Protein AF-A0A565CJB8-F1 (afdb_monomer_lite)

Secondary structure (DSSP, 8-state):
-PPP--BPPHHHHHHHTSPP-------PPPPPP---S-TT--HHHHHHHHHHHHHHHHHHHHHHHSGGGGSEEEEEE-SSTT-EEEEEE-SSS-----------S--HHHHHSSSS--THHHHTSGGGG---------

Sequence (138 aa):
MERAIPFITNGDHVMFSMHYIQKGLLFLKPPSVSESDDPTFKPKDFFMETLLLKLKDSLATTLSHFYPLAGRLSTLKTDDSRSYSVFVDCNNSPAGAGFIHVKTDLSVSDIVDSKYVPLVVQSFFDHHKAEGITMVMP

Structure (mmCIF, N/CA/C/O backbone):
data_AF-A0A565CJB8-F1
#
_entry.id   AF-A0A565CJB8-F1
#
loop_
_atom_site.group_PDB
_atom_site.id
_atom_site.type_symbol
_atom_site.label_atom_id
_atom_site.label_alt_id
_atom_site.label_comp_id
_atom_site.label_asym_id
_atom_site.label_entity_id
_atom_site.label_seq_id
_atom_site.pdbx_PDB_ins_code
_atom_site.Cartn_x
_atom_site.Cartn_y
_atom_site.Cartn_z
_atom_site.occupancy
_atom_site.B_iso_or_equiv
_atom_site.auth_seq_id
_atom_site.auth_comp_id
_atom_site.auth_asym_id
_atom_site.auth_atom_id
_atom_site.pdbx_PDB_model_num
ATOM 1 N N . MET A 1 1 ? 21.366 -11.170 -5.621 1.00 50.00 1 MET A N 1
ATOM 2 C CA . MET A 1 1 ? 20.348 -11.702 -6.549 1.00 50.00 1 MET A CA 1
ATOM 3 C C . MET A 1 1 ? 19.928 -10.550 -7.438 1.00 50.00 1 MET A C 1
ATOM 5 O O . MET A 1 1 ? 19.499 -9.534 -6.908 1.00 50.00 1 MET A O 1
ATOM 9 N N . GLU A 1 2 ? 20.164 -10.656 -8.739 1.00 57.47 2 GLU A N 1
ATOM 10 C CA . GLU A 1 2 ? 19.823 -9.614 -9.710 1.00 57.47 2 GLU A CA 1
ATOM 11 C C . GLU A 1 2 ? 18.301 -9.603 -9.911 1.00 57.47 2 GLU A C 1
ATOM 13 O O . GLU A 1 2 ? 17.700 -10.650 -10.153 1.00 57.47 2 GLU A O 1
ATOM 18 N N . ARG A 1 3 ? 17.657 -8.450 -9.704 1.00 72.19 3 ARG A N 1
ATOM 19 C CA . ARG A 1 3 ? 16.208 -8.291 -9.888 1.00 72.19 3 ARG A CA 1
ATOM 20 C C . ARG A 1 3 ? 15.941 -7.840 -11.318 1.00 72.19 3 ARG A C 1
ATOM 22 O O . ARG A 1 3 ? 16.569 -6.895 -11.785 1.00 72.19 3 ARG A O 1
ATOM 29 N N . ALA A 1 4 ? 15.002 -8.497 -11.994 1.00 76.94 4 ALA A N 1
ATOM 30 C CA . ALA A 1 4 ? 14.622 -8.135 -13.354 1.00 76.94 4 ALA A CA 1
ATOM 31 C C . ALA A 1 4 ? 13.967 -6.745 -13.389 1.00 76.94 4 ALA A C 1
ATOM 33 O O . ALA A 1 4 ? 13.202 -6.398 -12.487 1.00 76.94 4 ALA A O 1
ATOM 34 N N . ILE A 1 5 ? 14.232 -5.972 -14.441 1.00 77.94 5 ILE A N 1
ATOM 35 C CA . ILE A 1 5 ? 13.577 -4.682 -14.679 1.00 77.94 5 ILE A CA 1
ATOM 36 C C . ILE A 1 5 ? 12.269 -4.946 -15.443 1.00 77.94 5 ILE A C 1
ATOM 38 O O . ILE A 1 5 ? 12.328 -5.425 -16.577 1.00 77.94 5 ILE A O 1
ATOM 42 N N . PRO A 1 6 ? 11.088 -4.675 -14.857 1.00 80.75 6 PRO A N 1
ATOM 43 C CA . PRO A 1 6 ? 9.813 -4.911 -15.522 1.00 80.75 6 PRO A CA 1
ATOM 44 C C . PRO A 1 6 ? 9.545 -3.817 -16.558 1.00 80.75 6 PRO A C 1
ATOM 46 O O . PRO A 1 6 ? 9.345 -2.652 -16.205 1.00 80.75 6 PRO A O 1
ATOM 49 N N . PHE A 1 7 ? 9.525 -4.195 -17.833 1.00 82.25 7 PHE A N 1
ATOM 50 C CA . PHE A 1 7 ? 9.061 -3.329 -18.913 1.00 82.25 7 PHE A CA 1
ATOM 51 C C . PHE A 1 7 ? 7.548 -3.416 -19.049 1.00 82.25 7 PHE A C 1
ATOM 53 O O . PHE A 1 7 ? 6.958 -4.486 -18.895 1.00 82.25 7 PHE A O 1
ATOM 60 N N . ILE A 1 8 ? 6.936 -2.280 -19.354 1.00 79.69 8 ILE A N 1
ATOM 61 C CA . ILE A 1 8 ? 5.499 -2.193 -19.556 1.00 79.69 8 ILE A CA 1
ATOM 62 C C . ILE A 1 8 ? 5.168 -2.662 -20.974 1.00 79.69 8 ILE A C 1
ATOM 64 O O . ILE A 1 8 ? 5.831 -2.269 -21.936 1.00 79.69 8 ILE A O 1
ATOM 68 N N . THR A 1 9 ? 4.158 -3.521 -21.111 1.00 80.69 9 THR A N 1
ATOM 69 C CA . THR A 1 9 ? 3.746 -4.065 -22.410 1.00 80.69 9 THR A CA 1
ATOM 70 C C . THR A 1 9 ? 2.637 -3.227 -23.038 1.00 80.69 9 THR A C 1
ATOM 72 O O . THR A 1 9 ? 1.891 -2.548 -22.340 1.00 80.69 9 THR A O 1
ATOM 75 N N . ASN A 1 10 ? 2.449 -3.315 -24.359 1.00 72.25 10 ASN A N 1
ATOM 76 C CA . ASN A 1 10 ? 1.404 -2.552 -25.062 1.00 72.25 10 ASN A CA 1
ATOM 77 C C . ASN A 1 10 ? -0.012 -2.727 -24.468 1.00 72.25 10 ASN A C 1
ATOM 79 O O . ASN A 1 10 ? -0.814 -1.800 -24.542 1.00 72.25 10 ASN A O 1
ATOM 83 N N . GLY A 1 11 ? -0.325 -3.881 -23.863 1.00 70.12 11 GLY A N 1
ATOM 84 C CA . GLY A 1 11 ? -1.613 -4.106 -23.191 1.00 70.12 11 GLY A CA 1
ATOM 85 C C . GLY A 1 11 ? -1.795 -3.263 -21.922 1.00 70.12 11 GLY A C 1
ATOM 86 O O . GLY A 1 11 ? -2.900 -2.808 -21.635 1.00 70.12 11 GLY A O 1
ATOM 87 N N . ASP A 1 12 ? -0.707 -2.979 -21.210 1.00 68.69 12 ASP A N 1
ATOM 88 C CA . ASP A 1 12 ? -0.705 -2.186 -19.979 1.00 68.69 12 ASP A CA 1
ATOM 89 C C . ASP A 1 12 ? -0.804 -0.674 -20.260 1.00 68.69 12 ASP A C 1
ATOM 91 O O . ASP A 1 12 ? -1.248 0.092 -19.406 1.00 68.69 12 ASP A O 1
ATOM 95 N N . HIS A 1 13 ? -0.440 -0.221 -21.468 1.00 66.88 13 HIS A N 1
ATOM 96 C CA . HIS A 1 13 ? -0.481 1.203 -21.840 1.00 66.88 13 HIS A CA 1
ATOM 97 C C . HIS A 1 13 ? -1.903 1.771 -21.811 1.00 66.88 13 HIS A C 1
ATOM 99 O O . HIS A 1 13 ? -2.102 2.934 -21.459 1.00 66.88 13 HIS A O 1
ATOM 105 N N . VAL A 1 14 ? -2.904 0.941 -22.123 1.00 66.19 14 VAL A N 1
ATOM 106 C CA . VAL A 1 14 ? -4.321 1.315 -21.999 1.00 66.19 14 VAL A CA 1
ATOM 107 C C . VAL A 1 14 ? -4.672 1.608 -20.536 1.00 66.19 14 VAL A C 1
ATOM 109 O O . VAL A 1 14 ? -5.495 2.476 -20.249 1.00 66.19 14 VAL A O 1
ATOM 112 N N . MET A 1 15 ? -4.003 0.933 -19.599 1.00 66.25 15 MET A N 1
ATOM 113 C CA . MET A 1 15 ? -4.242 1.075 -18.169 1.00 66.25 15 MET A CA 1
ATOM 114 C C . MET A 1 15 ? -3.572 2.319 -17.572 1.00 66.25 15 MET A C 1
ATOM 116 O O . MET A 1 15 ? -4.052 2.819 -16.562 1.00 66.25 15 MET A O 1
ATOM 120 N N . PHE A 1 16 ? -2.547 2.893 -18.214 1.00 64.88 16 PHE A N 1
ATOM 121 C CA . PHE A 1 16 ? -1.959 4.168 -17.768 1.00 64.88 16 PHE A CA 1
ATOM 122 C C . PHE A 1 16 ? -2.879 5.374 -17.927 1.00 64.88 16 PHE A C 1
ATOM 124 O O . PHE A 1 16 ? -2.703 6.369 -17.230 1.00 64.88 16 PHE A O 1
ATOM 131 N N . SER A 1 17 ? -3.863 5.292 -18.822 1.00 61.59 17 SER A N 1
ATOM 132 C CA . SER A 1 17 ? -4.882 6.339 -18.956 1.00 61.59 17 SER A CA 1
ATOM 133 C C . SER A 1 17 ? -5.990 6.217 -17.900 1.00 61.59 17 SER A C 1
ATOM 135 O O . SER A 1 17 ? -6.853 7.088 -17.814 1.00 61.59 17 SER A O 1
ATOM 137 N N . MET A 1 18 ? -5.988 5.145 -17.099 1.00 61.56 18 MET A N 1
ATOM 138 C CA . MET A 1 18 ? -6.909 4.974 -15.979 1.00 61.56 18 MET A CA 1
ATOM 139 C C . MET A 1 18 ? -6.327 5.688 -14.755 1.00 61.56 18 MET A C 1
ATOM 141 O O . MET A 1 18 ? -5.159 5.509 -14.413 1.00 61.56 18 MET A O 1
ATOM 145 N N . HIS A 1 19 ? -7.146 6.492 -14.078 1.00 68.56 19 HIS A N 1
ATOM 146 C CA . HIS A 1 19 ? -6.788 7.101 -12.796 1.00 68.56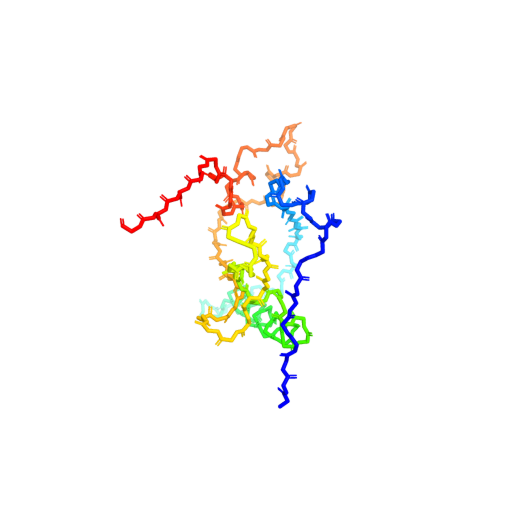 19 HIS A CA 1
ATOM 147 C C . HIS A 1 19 ? -6.317 6.037 -11.789 1.00 68.56 19 HIS A C 1
ATOM 149 O O . HIS A 1 19 ? -6.706 4.868 -11.870 1.00 68.56 19 HIS A O 1
ATOM 155 N N . TYR A 1 20 ? -5.505 6.450 -10.811 1.00 76.31 20 TYR A N 1
ATOM 156 C CA . TYR A 1 20 ? -5.023 5.566 -9.749 1.00 76.31 20 TYR A CA 1
ATOM 157 C C . TYR A 1 20 ? -6.188 4.804 -9.097 1.00 76.31 20 TYR A C 1
ATOM 159 O O . TYR A 1 20 ? -7.146 5.417 -8.622 1.00 76.31 20 TYR A O 1
ATOM 167 N N . ILE A 1 21 ? -6.115 3.468 -9.062 1.00 82.25 21 ILE A N 1
ATOM 168 C CA . ILE A 1 21 ? -7.166 2.643 -8.457 1.00 82.25 21 ILE A CA 1
ATOM 169 C C . ILE A 1 21 ? -7.162 2.874 -6.943 1.00 82.25 21 ILE A C 1
ATOM 171 O O . ILE A 1 21 ? -6.251 2.450 -6.236 1.00 82.25 21 ILE A O 1
ATOM 175 N N . GLN A 1 22 ? -8.214 3.514 -6.437 1.00 84.00 22 GLN A N 1
ATOM 176 C CA . GLN A 1 22 ? -8.415 3.776 -5.014 1.00 84.00 22 GLN A CA 1
ATOM 177 C C . GLN A 1 22 ? -9.424 2.777 -4.442 1.00 84.00 22 GLN A C 1
ATOM 179 O O . GLN A 1 22 ? -10.587 2.748 -4.844 1.00 84.00 22 GLN A O 1
ATOM 184 N N . LYS A 1 23 ? -8.976 1.922 -3.517 1.00 87.12 23 LYS A N 1
ATOM 185 C CA . LYS A 1 23 ? -9.819 0.943 -2.815 1.00 87.12 23 LYS A CA 1
ATOM 186 C C . LYS A 1 23 ? -9.489 0.952 -1.329 1.00 87.12 23 LYS A C 1
ATOM 188 O O . LYS A 1 23 ? -8.323 1.054 -0.959 1.00 87.12 23 LYS A O 1
ATOM 193 N N . GLY A 1 24 ? -10.514 0.831 -0.492 1.00 88.44 24 GLY A N 1
ATOM 194 C CA . GLY A 1 24 ? -10.385 0.800 0.963 1.00 88.44 24 GLY A CA 1
ATOM 195 C C . GLY A 1 24 ? -11.150 -0.370 1.573 1.00 88.44 24 GLY A C 1
ATOM 196 O O . GLY A 1 24 ? -12.090 -0.888 0.971 1.00 88.44 24 GLY A O 1
ATOM 197 N N . LEU A 1 25 ? -10.736 -0.776 2.772 1.00 91.25 25 LEU A N 1
ATOM 198 C CA . LEU A 1 25 ? -11.424 -1.761 3.605 1.00 91.25 25 LEU A CA 1
ATOM 199 C C . LEU A 1 25 ? -11.760 -1.115 4.947 1.00 91.25 25 LEU A C 1
ATOM 201 O O . LEU A 1 25 ? -10.929 -0.409 5.520 1.00 91.25 25 LEU A O 1
ATOM 205 N N . LEU A 1 26 ? -12.967 -1.374 5.444 1.00 90.50 26 LEU A N 1
ATOM 206 C CA . LEU A 1 26 ? -13.442 -0.868 6.726 1.00 90.50 26 LEU A CA 1
ATOM 207 C C . LEU A 1 26 ? -13.595 -2.038 7.696 1.00 90.50 26 LEU A C 1
ATOM 209 O O . LEU A 1 26 ? -14.271 -3.018 7.389 1.00 90.50 26 LEU A O 1
ATOM 213 N N . PHE A 1 27 ? -12.954 -1.937 8.859 1.00 88.75 27 PHE A N 1
ATOM 214 C CA . PHE A 1 27 ? -12.970 -2.979 9.881 1.00 88.75 27 PHE A CA 1
ATOM 215 C C . PHE A 1 27 ? -13.584 -2.440 11.165 1.00 88.75 27 PHE A C 1
ATOM 217 O O . PHE A 1 27 ? -13.241 -1.345 11.616 1.00 88.75 27 PHE A O 1
ATOM 224 N N . LEU A 1 28 ? -14.458 -3.234 11.781 1.00 87.19 28 LEU A N 1
ATOM 225 C CA . LEU A 1 28 ? -14.903 -2.957 13.138 1.00 87.19 28 LEU A CA 1
ATOM 226 C C . LEU A 1 28 ? -13.717 -3.083 14.087 1.00 87.19 28 LEU A C 1
ATOM 228 O O . LEU A 1 28 ? -12.880 -3.982 13.964 1.00 87.19 28 LEU A O 1
ATOM 232 N N . LYS A 1 29 ? -13.657 -2.175 15.056 1.00 76.94 29 LYS A N 1
ATOM 233 C CA . LYS A 1 29 ? -12.665 -2.272 16.115 1.00 76.94 29 LYS A CA 1
ATOM 234 C C . LYS A 1 29 ? -12.940 -3.556 16.914 1.00 76.94 29 LYS A C 1
ATOM 236 O O . LYS A 1 29 ? -14.091 -3.769 17.297 1.00 76.94 29 LYS A O 1
ATOM 241 N N . PRO A 1 30 ? -11.925 -4.392 17.192 1.00 76.25 30 PRO A N 1
ATOM 242 C CA . PRO A 1 30 ? -12.130 -5.546 18.054 1.00 76.25 30 PRO A CA 1
ATOM 243 C C . PRO A 1 30 ? -12.603 -5.085 19.443 1.00 76.25 30 PRO A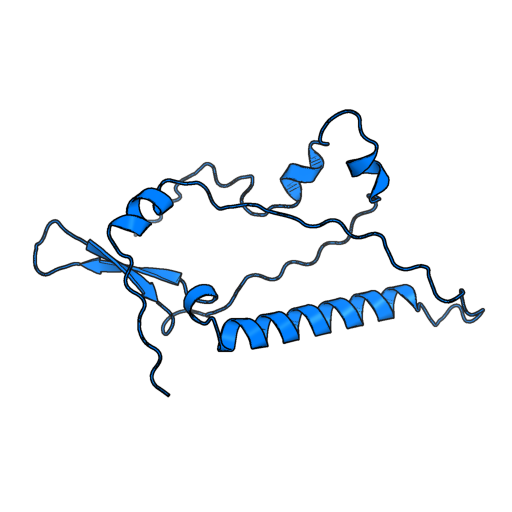 C 1
ATOM 245 O O . PRO A 1 30 ? -12.169 -4.020 19.904 1.00 76.25 30 PRO A O 1
ATOM 248 N N . PRO A 1 31 ? -13.488 -5.856 20.103 1.00 68.50 31 PRO A N 1
ATOM 249 C CA . PRO A 1 31 ? -13.949 -5.541 21.448 1.00 68.50 31 PRO A CA 1
ATOM 250 C C . PRO A 1 31 ? -12.737 -5.414 22.374 1.00 68.50 31 PRO A C 1
ATOM 252 O O . PRO A 1 31 ? -11.830 -6.248 22.353 1.00 68.50 31 PRO A O 1
ATOM 255 N N . SER A 1 32 ? -12.681 -4.324 23.134 1.00 62.16 32 SER A N 1
ATOM 256 C CA . SER A 1 32 ? -11.599 -4.074 24.081 1.00 62.16 32 SER A CA 1
ATOM 257 C C . SER A 1 32 ? -11.578 -5.168 25.144 1.00 62.16 32 SER A C 1
ATOM 259 O O . SER A 1 32 ? -12.596 -5.418 25.787 1.00 62.16 32 SER A O 1
ATOM 261 N N . VAL A 1 33 ? -10.410 -5.780 25.362 1.00 54.75 33 VAL A N 1
ATOM 262 C CA . VAL A 1 33 ? -10.131 -6.453 26.634 1.00 54.75 33 VAL A CA 1
ATOM 263 C C . VAL A 1 33 ? -10.220 -5.373 27.708 1.00 54.75 33 VAL A C 1
ATOM 265 O O . VAL A 1 33 ? -9.647 -4.297 27.531 1.00 54.75 33 VAL A O 1
ATOM 268 N N . SER A 1 34 ? -11.036 -5.653 28.719 1.00 51.59 34 SER A N 1
ATOM 269 C 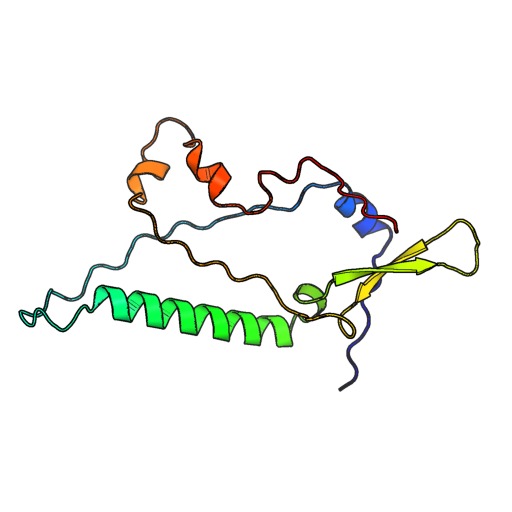CA . SER A 1 34 ? -11.505 -4.778 29.789 1.00 51.59 34 SER A CA 1
ATOM 270 C C . SER A 1 34 ? -10.487 -3.724 30.213 1.00 51.59 34 SER A C 1
ATOM 272 O O . SER A 1 34 ? -9.307 -4.033 30.380 1.00 51.59 34 SER A O 1
ATOM 274 N N . GLU A 1 35 ? -10.971 -2.498 30.408 1.00 53.72 35 GLU A N 1
ATOM 275 C CA . GLU A 1 35 ? -10.258 -1.435 31.112 1.00 53.72 35 GLU A CA 1
ATOM 276 C C . GLU A 1 35 ? -9.681 -2.023 32.405 1.00 53.72 35 GLU A C 1
ATOM 278 O O . GLU A 1 35 ? -10.414 -2.408 33.311 1.00 53.72 35 GLU A O 1
ATOM 283 N N . SER A 1 36 ? -8.364 -2.205 32.450 1.00 52.62 36 SER A N 1
ATOM 284 C CA . SER A 1 36 ? -7.676 -2.440 33.708 1.00 52.62 36 SER A CA 1
ATOM 285 C C . SER A 1 36 ? -7.794 -1.162 34.531 1.00 52.62 36 SER A C 1
ATOM 287 O O . SER A 1 36 ? -7.541 -0.087 33.991 1.00 52.62 36 SER A O 1
ATOM 289 N N . ASP A 1 37 ? -8.082 -1.276 35.827 1.00 55.38 37 ASP A N 1
ATOM 290 C CA . ASP A 1 37 ? -8.150 -0.159 36.787 1.00 55.38 37 ASP A CA 1
ATOM 291 C C . ASP A 1 37 ? -6.812 0.599 36.977 1.00 55.38 37 ASP A C 1
ATOM 293 O O . ASP A 1 37 ? -6.691 1.451 37.856 1.00 55.38 37 ASP A O 1
ATOM 297 N N . ASP A 1 38 ? -5.789 0.294 36.171 1.00 60.34 38 ASP A N 1
ATOM 298 C CA . ASP A 1 38 ? -4.542 1.044 36.104 1.00 60.34 38 ASP A CA 1
ATOM 299 C C . ASP A 1 38 ? -4.663 2.186 35.072 1.00 60.34 38 ASP A C 1
ATOM 301 O O . ASP A 1 38 ? -4.608 1.929 33.865 1.00 60.34 38 ASP A O 1
ATOM 305 N N . PRO A 1 39 ? -4.771 3.459 35.505 1.00 58.25 39 PRO A N 1
ATOM 306 C CA . PRO A 1 39 ? -4.858 4.620 34.613 1.00 58.25 39 PRO A CA 1
ATOM 307 C C . PRO A 1 39 ? -3.602 4.827 33.746 1.00 58.25 39 PRO A C 1
ATOM 309 O O . PRO A 1 39 ? -3.606 5.667 32.840 1.00 58.25 39 PRO A O 1
ATOM 312 N N . THR A 1 40 ? -2.530 4.075 34.008 1.00 64.38 40 THR A N 1
ATOM 313 C CA . THR A 1 40 ? -1.260 4.124 33.275 1.00 64.38 40 THR A CA 1
ATOM 314 C C . THR A 1 40 ? -1.227 3.161 32.085 1.00 64.38 40 THR A C 1
ATOM 316 O O . THR A 1 40 ? -0.516 3.415 31.109 1.00 64.38 40 THR A O 1
ATOM 319 N N . PHE A 1 41 ? -2.008 2.077 32.118 1.00 62.28 41 PHE A N 1
ATOM 320 C CA . PHE A 1 41 ? -2.053 1.087 31.047 1.00 62.28 41 PHE A CA 1
ATOM 321 C C . PHE A 1 41 ? -3.220 1.386 30.103 1.00 62.28 41 PHE A C 1
ATOM 323 O O . PHE A 1 41 ? -4.388 1.230 30.450 1.00 62.28 41 PHE A O 1
ATOM 330 N N . LYS A 1 42 ? -2.908 1.813 28.873 1.00 64.62 42 LYS A N 1
ATOM 331 C CA . LYS A 1 42 ? -3.893 2.024 27.799 1.00 64.62 42 LYS A CA 1
ATOM 332 C C . LYS A 1 42 ? -3.831 0.869 26.794 1.00 64.62 42 LYS A C 1
ATOM 334 O O . LYS A 1 42 ? -3.204 1.012 25.740 1.00 64.62 42 LYS A O 1
ATOM 339 N N . PRO A 1 43 ? -4.501 -0.273 27.051 1.00 66.50 43 PRO A N 1
ATOM 340 C CA . PRO A 1 43 ? -4.435 -1.455 26.183 1.00 66.50 43 PRO A CA 1
ATOM 341 C C . PRO A 1 43 ? -4.843 -1.165 24.729 1.00 66.50 43 PRO A C 1
ATOM 343 O O . PRO A 1 43 ? -4.367 -1.805 23.791 1.00 66.50 43 PRO A O 1
ATOM 346 N N . LYS A 1 44 ? -5.697 -0.155 24.525 1.00 67.88 44 LYS A N 1
ATOM 347 C CA . LYS A 1 44 ? -6.151 0.307 23.207 1.00 67.88 44 LYS A CA 1
ATOM 348 C C . LYS A 1 44 ? -5.034 0.932 22.364 1.00 67.88 44 LYS A C 1
ATOM 350 O O . LYS A 1 44 ? -5.022 0.711 21.151 1.00 67.88 44 LYS A O 1
ATOM 355 N N . ASP A 1 45 ? -4.135 1.695 22.984 1.00 74.00 45 ASP A N 1
ATOM 356 C CA . ASP A 1 45 ? -3.011 2.330 22.288 1.00 74.00 45 ASP A CA 1
ATOM 357 C C . ASP A 1 45 ? -1.968 1.271 21.918 1.00 74.00 45 ASP A C 1
ATOM 359 O O . ASP A 1 45 ? -1.556 1.190 20.761 1.00 74.00 45 ASP A O 1
ATOM 363 N N . PHE A 1 46 ? -1.687 0.347 22.842 1.00 81.62 46 PHE A N 1
ATOM 364 C CA . PHE A 1 46 ? -0.789 -0.782 22.602 1.00 81.62 46 PHE A CA 1
ATOM 365 C C . PHE A 1 46 ? -1.255 -1.693 21.452 1.00 81.62 46 PHE A C 1
ATOM 367 O O . PHE A 1 46 ? -0.451 -2.107 20.611 1.00 81.62 46 PHE A O 1
ATOM 374 N N . PHE A 1 47 ? -2.560 -1.989 21.370 1.00 85.38 47 PHE A N 1
ATOM 375 C CA . PHE A 1 47 ? -3.112 -2.779 20.266 1.00 85.38 47 PHE A CA 1
ATOM 376 C C . PHE A 1 47 ? -2.877 -2.106 18.908 1.00 85.38 47 PHE A C 1
ATOM 378 O O . PHE A 1 47 ? -2.431 -2.762 17.965 1.00 85.38 47 PHE A O 1
ATOM 385 N N . MET A 1 48 ? -3.165 -0.804 18.802 1.00 87.44 48 MET A N 1
ATOM 386 C CA . MET A 1 48 ? -2.999 -0.071 17.544 1.00 87.44 48 MET A CA 1
ATOM 387 C C . MET A 1 48 ? -1.528 0.046 17.148 1.00 87.44 48 MET A C 1
ATOM 389 O O . MET A 1 48 ? -1.208 -0.161 15.981 1.00 87.44 48 MET A O 1
ATOM 393 N N . GLU A 1 49 ? -0.628 0.316 18.093 1.00 89.69 49 GLU A N 1
ATOM 394 C CA . GLU A 1 49 ? 0.816 0.348 17.832 1.00 89.69 49 GLU A CA 1
ATOM 395 C C . GLU A 1 49 ? 1.330 -1.004 17.330 1.00 89.69 49 GLU A C 1
ATOM 397 O O . GLU A 1 49 ? 2.000 -1.074 16.297 1.00 89.69 49 GLU A O 1
ATOM 402 N N . TH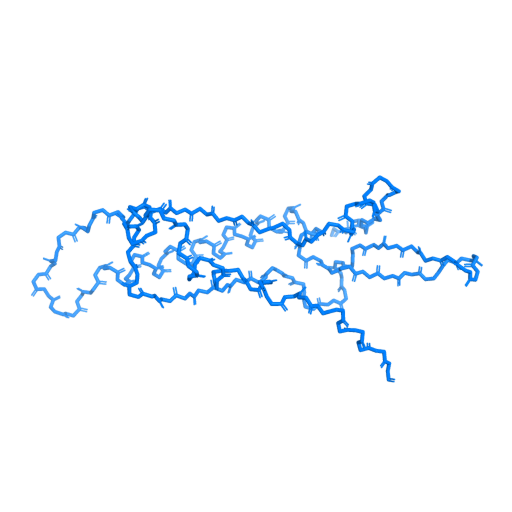R A 1 50 ? 0.933 -2.091 17.996 1.00 91.31 50 THR A N 1
ATOM 403 C CA . THR A 1 50 ? 1.289 -3.457 17.589 1.00 91.31 50 THR A CA 1
ATOM 404 C C . THR A 1 50 ? 0.760 -3.781 16.193 1.00 91.31 50 THR A C 1
ATOM 406 O O . THR A 1 50 ? 1.475 -4.363 15.375 1.00 91.31 50 THR A O 1
ATOM 409 N N . LEU A 1 51 ? -0.486 -3.403 15.895 1.00 91.06 51 LEU A N 1
ATOM 410 C CA . LEU A 1 51 ? -1.087 -3.605 14.578 1.00 91.06 51 LEU A CA 1
ATOM 411 C C . LEU A 1 51 ? -0.325 -2.833 13.495 1.00 91.06 51 LEU A C 1
ATOM 413 O O . LEU A 1 51 ? -0.017 -3.402 12.450 1.00 91.06 51 LEU A O 1
ATOM 417 N N . LEU A 1 52 ? 0.009 -1.564 13.741 1.00 93.69 52 LEU A N 1
ATOM 418 C CA . LEU A 1 52 ? 0.748 -0.731 12.790 1.00 93.69 52 LEU A CA 1
ATOM 419 C C . LEU A 1 52 ? 2.141 -1.292 12.502 1.00 93.69 52 LEU A C 1
ATOM 421 O O . LEU A 1 52 ? 2.544 -1.319 11.340 1.00 93.69 52 LEU A O 1
ATOM 425 N N . LEU A 1 53 ? 2.853 -1.763 13.528 1.00 95.69 53 LEU A N 1
ATOM 426 C CA . LEU A 1 53 ? 4.151 -2.421 13.362 1.00 95.69 53 LEU A CA 1
ATOM 427 C C . LEU A 1 53 ? 4.023 -3.682 12.502 1.00 95.69 53 LEU A C 1
ATOM 429 O O . LEU A 1 53 ? 4.697 -3.799 11.481 1.00 95.69 53 LEU A O 1
ATOM 433 N N . LYS A 1 54 ? 3.078 -4.571 12.831 1.00 96.25 54 LYS A N 1
ATOM 434 C CA . LYS A 1 54 ? 2.841 -5.800 12.056 1.00 96.25 54 LYS A CA 1
ATOM 435 C C . LYS A 1 54 ? 2.450 -5.519 10.606 1.00 96.25 54 LYS A C 1
ATOM 437 O O . LYS A 1 54 ? 2.915 -6.213 9.704 1.00 96.25 54 LYS A O 1
ATOM 442 N N . LEU A 1 55 ? 1.615 -4.509 10.363 1.00 96.12 55 LEU A N 1
ATOM 443 C CA . LEU A 1 55 ? 1.235 -4.108 9.009 1.00 96.12 55 LEU A CA 1
ATOM 444 C C . LEU A 1 55 ? 2.447 -3.602 8.222 1.00 96.12 55 LEU A C 1
ATOM 446 O O . LEU A 1 55 ? 2.646 -4.051 7.095 1.00 96.12 55 LEU A O 1
ATOM 450 N N . LYS A 1 56 ? 3.286 -2.745 8.815 1.00 95.50 56 LYS A N 1
ATOM 451 C CA . LYS A 1 56 ? 4.527 -2.269 8.182 1.00 95.50 56 LYS A CA 1
ATOM 452 C C . LYS A 1 56 ? 5.473 -3.420 7.841 1.00 95.50 56 LYS A C 1
ATOM 454 O O . LYS A 1 56 ? 5.927 -3.495 6.702 1.00 95.50 56 LYS A O 1
ATOM 459 N N . ASP A 1 57 ? 5.705 -4.338 8.775 1.00 96.25 57 ASP A N 1
ATOM 460 C CA . ASP A 1 57 ? 6.598 -5.484 8.565 1.00 96.25 57 ASP A CA 1
ATOM 461 C C . ASP A 1 57 ? 6.059 -6.438 7.493 1.00 96.25 57 ASP A C 1
ATOM 463 O O . ASP A 1 57 ? 6.796 -6.878 6.604 1.00 96.25 57 ASP A O 1
ATOM 467 N N . SER A 1 58 ? 4.754 -6.727 7.530 1.00 97.19 58 SER A N 1
ATOM 468 C CA . SER A 1 58 ? 4.103 -7.573 6.524 1.00 97.19 58 SER A CA 1
ATOM 469 C C . SER A 1 58 ? 4.141 -6.937 5.134 1.00 97.19 58 SER A C 1
ATOM 471 O O . SER A 1 58 ? 4.413 -7.631 4.151 1.00 97.19 58 SER A O 1
ATOM 473 N N . LEU A 1 59 ? 3.950 -5.616 5.042 1.00 95.12 59 LEU A N 1
ATOM 474 C CA . LEU A 1 59 ? 4.055 -4.871 3.794 1.00 95.12 59 LEU A CA 1
ATOM 475 C C . LEU A 1 59 ? 5.491 -4.901 3.268 1.00 95.12 59 LEU A C 1
ATOM 477 O O . LEU A 1 59 ? 5.695 -5.247 2.110 1.00 95.12 59 LEU A O 1
ATOM 481 N N . ALA A 1 60 ? 6.487 -4.617 4.110 1.00 93.75 60 ALA A N 1
ATOM 482 C CA . ALA A 1 60 ? 7.899 -4.664 3.728 1.00 93.75 60 ALA A CA 1
ATOM 483 C C . ALA A 1 60 ? 8.309 -6.059 3.226 1.00 93.75 60 ALA A C 1
ATOM 485 O O . ALA A 1 60 ? 8.938 -6.190 2.174 1.00 93.75 60 ALA A O 1
ATOM 486 N N . THR A 1 61 ? 7.880 -7.109 3.931 1.00 94.69 61 THR A N 1
ATOM 487 C CA . THR A 1 61 ? 8.114 -8.503 3.532 1.00 94.69 61 THR A CA 1
ATOM 488 C C . THR A 1 61 ? 7.453 -8.799 2.189 1.00 94.69 61 THR A C 1
ATOM 490 O O . THR A 1 61 ? 8.104 -9.307 1.278 1.00 94.69 61 THR A O 1
ATOM 493 N N . THR A 1 62 ? 6.188 -8.413 2.015 1.00 94.69 62 THR A N 1
ATOM 494 C CA . THR A 1 62 ? 5.450 -8.607 0.758 1.00 94.69 62 THR A CA 1
ATOM 495 C C . THR A 1 62 ? 6.134 -7.888 -0.403 1.00 94.69 62 THR A C 1
ATOM 497 O O . THR A 1 62 ? 6.362 -8.491 -1.449 1.00 94.69 62 THR A O 1
ATOM 500 N N . LEU A 1 63 ? 6.552 -6.636 -0.216 1.00 92.06 63 LEU A N 1
ATOM 501 C CA . LEU A 1 63 ? 7.269 -5.862 -1.232 1.00 92.06 63 LEU A CA 1
ATOM 502 C C . LEU A 1 63 ? 8.642 -6.454 -1.568 1.00 92.06 63 LEU A C 1
ATOM 504 O O . LEU A 1 63 ? 9.142 -6.229 -2.662 1.00 92.06 63 LEU A O 1
ATOM 508 N N . SER A 1 64 ? 9.258 -7.245 -0.689 1.00 90.12 64 SER A N 1
ATOM 509 C CA . SER A 1 64 ? 10.496 -7.954 -1.040 1.00 90.12 64 SER A CA 1
ATOM 510 C C . SER A 1 64 ? 10.272 -9.036 -2.108 1.00 90.12 64 SER A C 1
ATOM 512 O O . SER A 1 64 ? 11.151 -9.245 -2.951 1.00 90.12 64 SER A O 1
ATOM 514 N N . HIS A 1 65 ? 9.088 -9.662 -2.104 1.00 90.31 65 HIS A N 1
ATOM 515 C CA . HIS A 1 65 ? 8.653 -10.661 -3.082 1.00 90.31 65 HIS A CA 1
ATOM 516 C C . HIS A 1 65 ? 8.019 -10.012 -4.321 1.00 90.31 65 HIS A C 1
ATOM 518 O O . HIS A 1 65 ? 8.290 -10.430 -5.443 1.00 90.31 65 HIS A O 1
ATOM 524 N N . PHE A 1 66 ? 7.233 -8.951 -4.129 1.00 90.88 66 PHE A N 1
ATOM 525 C CA . PHE A 1 66 ? 6.569 -8.175 -5.182 1.00 90.88 66 PHE A CA 1
ATOM 526 C C . PHE A 1 66 ? 7.269 -6.831 -5.407 1.00 90.88 66 PHE A C 1
ATOM 528 O O . PHE A 1 66 ? 6.649 -5.768 -5.405 1.00 90.88 66 PHE A O 1
ATOM 535 N N . TYR A 1 67 ? 8.584 -6.883 -5.599 1.00 88.50 67 TYR A N 1
ATOM 536 C CA . TYR A 1 67 ? 9.448 -5.703 -5.656 1.00 88.50 67 TYR A CA 1
ATOM 537 C C . TYR A 1 67 ? 9.073 -4.634 -6.699 1.00 88.50 67 TYR A C 1
ATOM 539 O O . TYR A 1 67 ? 9.321 -3.464 -6.399 1.00 88.50 67 TYR A O 1
ATOM 547 N N . PRO A 1 68 ? 8.428 -4.935 -7.852 1.00 89.44 68 PRO A N 1
ATOM 548 C CA . PRO A 1 68 ? 7.974 -3.882 -8.760 1.00 89.44 68 PRO A CA 1
ATOM 549 C C . PRO A 1 68 ? 6.986 -2.904 -8.113 1.00 89.44 68 PRO A C 1
ATOM 551 O O . PRO A 1 68 ? 6.951 -1.738 -8.483 1.00 89.44 68 PRO A O 1
ATOM 554 N N . LEU A 1 69 ? 6.221 -3.337 -7.104 1.00 89.56 69 LEU A N 1
ATOM 555 C CA . LEU A 1 69 ? 5.261 -2.476 -6.403 1.00 89.56 69 LEU A CA 1
ATOM 556 C C . LEU A 1 69 ? 5.929 -1.429 -5.498 1.00 89.56 69 LEU A C 1
ATOM 558 O O . LEU A 1 69 ? 5.276 -0.478 -5.080 1.00 89.56 69 LEU A O 1
ATOM 562 N N . ALA A 1 70 ? 7.215 -1.603 -5.186 1.00 90.56 70 ALA A N 1
ATOM 563 C CA . ALA A 1 70 ? 8.029 -0.622 -4.470 1.00 90.56 70 ALA A CA 1
ATOM 564 C C . ALA A 1 70 ? 8.859 0.265 -5.417 1.00 90.56 70 ALA A C 1
ATOM 566 O O . ALA A 1 70 ? 9.555 1.171 -4.951 1.00 90.56 70 ALA A O 1
ATOM 567 N N . GLY A 1 71 ? 8.836 -0.025 -6.722 1.00 88.25 71 GLY A N 1
ATOM 568 C CA . GLY A 1 71 ? 9.560 0.722 -7.742 1.00 88.25 71 GLY A CA 1
ATOM 569 C C . GLY A 1 71 ? 8.810 1.970 -8.207 1.00 88.25 71 GLY A C 1
ATOM 570 O O . GLY A 1 71 ? 7.689 2.255 -7.782 1.00 88.25 71 GLY A O 1
ATOM 571 N N . ARG A 1 72 ? 9.436 2.730 -9.104 1.00 86.75 72 ARG A N 1
ATOM 572 C CA . ARG A 1 72 ? 8.841 3.924 -9.721 1.00 86.75 72 ARG A CA 1
ATOM 573 C C . ARG A 1 72 ? 8.786 3.771 -11.229 1.00 86.75 72 ARG A C 1
ATOM 575 O O . ARG A 1 72 ? 9.687 3.196 -11.826 1.00 86.75 72 ARG A O 1
ATOM 582 N N . LEU A 1 73 ? 7.744 4.317 -11.849 1.00 87.06 73 LEU A N 1
ATOM 583 C CA . LEU A 1 73 ? 7.700 4.411 -13.304 1.00 87.06 73 LEU A CA 1
ATOM 584 C C . LEU A 1 73 ? 8.808 5.345 -13.790 1.00 87.06 73 LEU A C 1
ATOM 586 O O . LEU A 1 73 ? 8.996 6.437 -13.253 1.00 87.06 73 LEU A O 1
ATOM 590 N N . SER A 1 74 ? 9.525 4.897 -14.810 1.00 87.56 74 SER A N 1
ATOM 591 C CA . SER A 1 74 ? 10.583 5.636 -15.481 1.00 87.56 74 SER A CA 1
ATOM 592 C C . SER A 1 74 ? 10.489 5.412 -16.987 1.00 87.56 74 SER A C 1
ATOM 594 O O . SER A 1 74 ? 9.797 4.508 -17.465 1.00 87.56 74 SER A O 1
ATOM 596 N N . THR A 1 75 ? 11.167 6.263 -17.747 1.00 88.06 75 THR A N 1
ATOM 597 C CA . THR A 1 75 ? 11.155 6.232 -19.209 1.00 88.06 75 THR A CA 1
ATOM 598 C C . THR A 1 75 ? 12.569 6.176 -19.746 1.00 88.06 75 THR A C 1
ATOM 600 O O . THR A 1 75 ? 13.432 6.935 -19.306 1.00 88.06 75 THR A O 1
ATOM 603 N N . LEU A 1 76 ? 12.786 5.333 -20.746 1.00 87.62 76 LEU A N 1
ATOM 604 C CA . LEU A 1 76 ? 14.025 5.273 -21.511 1.00 87.62 76 LEU A CA 1
ATOM 605 C C . LEU A 1 76 ? 13.717 5.644 -22.962 1.00 87.62 76 LEU A C 1
ATOM 607 O O . LEU A 1 76 ? 12.743 5.159 -23.541 1.00 87.62 76 LEU A O 1
ATOM 611 N N . LYS A 1 77 ? 14.533 6.523 -23.545 1.00 86.12 77 LYS A N 1
ATOM 612 C CA . LYS A 1 77 ? 14.437 6.859 -24.966 1.00 86.12 77 LYS A CA 1
ATOM 613 C C . LYS A 1 77 ? 14.941 5.675 -25.789 1.00 86.12 77 LYS A C 1
ATOM 615 O O . LYS A 1 77 ? 16.015 5.153 -25.503 1.00 86.12 77 LYS A O 1
ATOM 620 N N . THR A 1 78 ? 14.168 5.255 -26.782 1.00 81.62 78 THR A N 1
ATOM 621 C CA . THR A 1 78 ? 14.556 4.152 -27.671 1.00 81.62 78 THR A CA 1
ATOM 622 C C . THR A 1 78 ? 15.450 4.642 -28.812 1.00 81.62 78 THR A C 1
ATOM 624 O O . THR A 1 78 ? 15.547 5.848 -29.046 1.00 81.62 78 THR A O 1
ATOM 627 N N . ASP A 1 79 ? 16.039 3.713 -29.568 1.00 81.94 79 ASP A N 1
ATOM 628 C CA . ASP A 1 79 ? 16.860 4.027 -30.749 1.00 81.94 79 ASP A CA 1
ATOM 629 C C . ASP A 1 79 ? 16.087 4.807 -31.828 1.00 81.94 79 ASP A C 1
ATOM 631 O O . ASP A 1 79 ? 16.668 5.624 -32.545 1.00 81.94 79 ASP A O 1
ATOM 635 N N . ASP A 1 80 ? 14.762 4.634 -31.907 1.00 79.94 80 ASP A N 1
ATOM 636 C CA . ASP A 1 80 ? 13.908 5.577 -32.628 1.00 79.94 80 ASP A CA 1
ATOM 637 C C . ASP A 1 80 ? 13.704 6.846 -31.789 1.00 79.94 80 ASP A C 1
ATOM 639 O O . ASP A 1 80 ? 13.112 6.841 -30.706 1.00 79.94 80 ASP A O 1
ATOM 643 N N . SER A 1 81 ? 14.179 7.959 -32.349 1.00 71.19 81 SER A N 1
ATOM 644 C CA . SER A 1 81 ? 14.107 9.315 -31.803 1.00 71.19 81 SER A CA 1
ATOM 645 C C . SER A 1 81 ? 12.722 9.759 -31.313 1.00 71.19 81 SER A C 1
ATOM 647 O O . SER A 1 81 ? 12.663 10.695 -30.510 1.00 71.19 81 SER A O 1
ATOM 649 N N . ARG A 1 82 ? 11.639 9.128 -31.792 1.00 81.19 82 ARG A N 1
ATOM 650 C CA . ARG A 1 82 ? 10.244 9.482 -31.486 1.00 81.19 82 ARG A CA 1
ATOM 651 C C . ARG A 1 82 ? 9.523 8.520 -30.538 1.00 81.19 82 ARG A C 1
ATOM 653 O O . ARG A 1 82 ? 8.353 8.764 -30.250 1.00 81.19 82 ARG A O 1
ATOM 660 N N . SER A 1 83 ? 10.183 7.487 -30.015 1.00 82.12 83 SER A N 1
ATOM 661 C CA . SER A 1 83 ? 9.563 6.555 -29.063 1.00 82.12 83 SER A CA 1
ATOM 662 C C . SER A 1 83 ? 10.291 6.460 -27.722 1.00 82.12 83 SER A C 1
ATOM 664 O O . SER A 1 83 ? 11.495 6.691 -27.590 1.00 82.12 83 SER A O 1
ATOM 666 N N . TYR A 1 84 ? 9.506 6.127 -26.699 1.00 84.31 84 TYR A N 1
ATOM 667 C CA . TYR A 1 84 ? 9.952 5.918 -25.329 1.00 84.31 84 TYR A CA 1
ATOM 668 C C . TYR A 1 84 ? 9.431 4.570 -24.842 1.00 84.31 84 TYR A C 1
ATOM 670 O O . TYR A 1 84 ? 8.269 4.233 -25.069 1.00 84.31 84 TYR A O 1
ATOM 678 N N . SER A 1 85 ? 10.275 3.822 -24.139 1.00 84.75 85 SER A N 1
ATOM 679 C CA . SER A 1 85 ? 9.854 2.651 -23.373 1.00 84.75 85 SER A CA 1
ATOM 680 C C . SER A 1 85 ? 9.604 3.055 -21.926 1.00 84.75 85 SER A C 1
ATOM 682 O O . SER A 1 85 ? 10.449 3.720 -21.320 1.00 84.75 85 SER A O 1
ATOM 684 N N . VAL A 1 86 ? 8.476 2.627 -21.365 1.00 87.62 86 VAL A N 1
ATOM 685 C CA . VAL A 1 86 ? 8.156 2.802 -19.944 1.00 87.62 86 VAL A CA 1
ATOM 686 C C . VAL A 1 86 ? 8.539 1.528 -19.196 1.00 87.62 86 VAL A C 1
ATOM 688 O O . VAL A 1 86 ? 8.285 0.418 -19.669 1.00 87.62 86 VAL A O 1
ATOM 691 N N . PHE A 1 87 ? 9.155 1.676 -18.031 1.00 87.44 87 PHE A N 1
ATOM 692 C CA . PHE A 1 87 ? 9.555 0.557 -17.180 1.00 87.44 87 PHE A CA 1
ATOM 693 C C . PHE A 1 87 ? 9.447 0.930 -15.701 1.00 87.44 87 PHE A C 1
ATOM 695 O O . PHE A 1 87 ? 9.299 2.103 -15.351 1.00 87.44 87 PHE A O 1
ATOM 702 N N . VAL A 1 88 ? 9.520 -0.073 -14.829 1.00 88.50 88 VAL A N 1
ATOM 703 C CA . VAL A 1 88 ? 9.558 0.125 -13.376 1.00 88.50 88 VAL A CA 1
ATOM 704 C C . VAL A 1 88 ? 11.009 0.102 -12.894 1.00 88.50 88 VAL A C 1
ATOM 706 O O . VAL A 1 88 ? 11.644 -0.952 -12.828 1.00 88.50 88 VAL A O 1
ATOM 709 N N . ASP A 1 89 ? 11.540 1.266 -12.531 1.00 88.12 89 ASP A N 1
ATOM 710 C CA . ASP A 1 89 ? 12.842 1.395 -11.884 1.00 88.12 89 ASP A CA 1
ATOM 711 C C . ASP A 1 89 ? 12.750 0.936 -10.425 1.00 88.12 89 ASP A C 1
ATOM 713 O O . ASP A 1 89 ? 12.068 1.538 -9.591 1.00 88.12 89 ASP A O 1
ATOM 717 N N . CYS A 1 90 ? 13.444 -0.161 -10.135 1.00 85.56 90 CYS A N 1
ATOM 718 C CA . CYS A 1 90 ? 13.499 -0.780 -8.815 1.00 85.56 90 CYS A CA 1
ATOM 719 C C . CYS A 1 90 ? 14.832 -0.522 -8.086 1.00 85.56 90 CYS A C 1
ATOM 721 O O . CYS A 1 90 ? 15.007 -1.034 -6.980 1.00 85.56 90 CYS A O 1
ATOM 723 N N . ASN A 1 91 ? 15.770 0.216 -8.698 1.00 78.00 91 ASN A N 1
ATOM 724 C CA . ASN A 1 91 ? 17.171 0.282 -8.269 1.00 78.00 91 ASN A CA 1
ATOM 725 C C . ASN A 1 91 ? 17.645 1.697 -7.877 1.00 78.00 91 ASN A C 1
ATOM 727 O O . ASN A 1 91 ? 18.449 1.807 -6.954 1.00 78.00 91 ASN A O 1
ATOM 731 N N . ASN A 1 92 ? 17.174 2.771 -8.531 1.00 61.81 92 ASN A N 1
ATOM 732 C CA . ASN A 1 92 ? 17.816 4.102 -8.437 1.00 61.81 92 ASN A CA 1
ATOM 733 C C . ASN A 1 92 ? 17.032 5.182 -7.666 1.00 61.81 92 ASN A C 1
ATOM 735 O O . ASN A 1 92 ? 17.345 6.369 -7.754 1.00 61.81 92 ASN A O 1
ATOM 739 N N . SER A 1 93 ? 16.022 4.816 -6.882 1.00 58.69 93 SER A N 1
ATOM 740 C CA . SER A 1 93 ? 15.227 5.763 -6.083 1.00 58.69 93 SER A CA 1
ATOM 741 C C . SER A 1 93 ? 15.120 5.261 -4.642 1.00 58.69 93 SER A C 1
ATOM 743 O O . SER A 1 93 ? 15.304 4.059 -4.444 1.00 58.69 93 SER A O 1
ATOM 745 N N . PRO A 1 94 ? 14.804 6.091 -3.620 1.00 61.97 94 PRO A N 1
ATOM 746 C CA . PRO A 1 94 ? 14.269 5.545 -2.376 1.00 61.97 94 PRO A CA 1
ATOM 747 C C . PRO A 1 94 ? 13.022 4.713 -2.716 1.00 61.97 94 PRO A C 1
ATOM 749 O O . PRO A 1 94 ? 11.934 5.246 -2.955 1.00 61.97 94 PRO A O 1
ATOM 752 N N . ALA A 1 95 ? 13.242 3.404 -2.834 1.00 67.69 95 ALA A N 1
ATOM 753 C CA . ALA A 1 95 ? 12.261 2.405 -3.204 1.00 67.69 95 ALA A CA 1
ATOM 754 C C . ALA A 1 95 ? 11.397 2.098 -1.984 1.00 67.69 95 ALA A C 1
ATOM 756 O O . ALA A 1 95 ? 11.897 1.975 -0.863 1.00 67.69 95 ALA A O 1
ATOM 757 N N . GLY A 1 96 ? 10.093 1.980 -2.196 1.00 81.88 96 GLY A N 1
ATOM 758 C CA . GLY A 1 96 ? 9.149 1.708 -1.124 1.00 81.88 96 GLY A CA 1
ATOM 759 C C . GLY A 1 96 ? 7.724 2.081 -1.491 1.00 81.88 96 GLY A C 1
ATOM 760 O O . GLY A 1 96 ? 7.475 2.842 -2.423 1.00 81.88 96 GLY A O 1
ATOM 761 N N . ALA A 1 97 ? 6.784 1.551 -0.718 1.00 88.19 97 ALA A N 1
ATOM 762 C CA . ALA A 1 97 ? 5.395 1.979 -0.761 1.00 88.19 97 ALA A CA 1
ATOM 763 C C . ALA A 1 97 ? 5.134 2.994 0.359 1.00 88.19 97 ALA A C 1
ATOM 765 O O . ALA A 1 97 ? 5.643 2.845 1.473 1.00 88.19 97 ALA A O 1
ATOM 766 N N . GLY A 1 98 ? 4.322 4.014 0.077 1.00 88.44 98 GLY A N 1
ATOM 767 C CA . GLY A 1 98 ? 3.857 4.942 1.104 1.00 88.44 98 GLY A CA 1
ATOM 768 C C . GLY A 1 98 ? 3.008 4.221 2.155 1.00 88.44 98 GLY A C 1
ATOM 769 O O . GLY A 1 98 ? 2.124 3.439 1.814 1.00 88.44 98 GLY A O 1
ATOM 770 N N . PHE A 1 99 ? 3.263 4.497 3.435 1.00 91.31 99 PHE A N 1
ATOM 771 C CA . PHE A 1 99 ? 2.465 3.993 4.554 1.00 91.31 99 PHE A CA 1
ATOM 772 C C . PHE A 1 99 ? 2.046 5.172 5.435 1.00 91.31 99 PHE A C 1
ATOM 774 O O . PHE A 1 99 ? 2.863 5.722 6.175 1.00 91.31 99 PHE A O 1
ATOM 781 N N . ILE A 1 100 ? 0.775 5.567 5.349 1.00 90.44 100 ILE A N 1
ATOM 782 C CA . ILE A 1 100 ? 0.216 6.720 6.065 1.00 90.44 100 ILE A CA 1
ATOM 783 C C . ILE A 1 100 ? -0.721 6.205 7.161 1.00 90.44 100 ILE A C 1
ATOM 785 O O . ILE A 1 100 ? -1.603 5.390 6.901 1.00 90.44 100 ILE A O 1
ATOM 789 N N . HIS A 1 101 ? -0.535 6.686 8.391 1.00 90.44 101 HIS A N 1
ATOM 790 C CA . HIS A 1 101 ? -1.435 6.414 9.510 1.00 90.44 101 HIS A CA 1
ATOM 791 C C . HIS A 1 101 ? -2.051 7.721 10.006 1.00 90.44 101 HIS A C 1
ATOM 793 O O . HIS A 1 101 ? -1.330 8.667 10.317 1.00 90.44 101 HIS A O 1
ATOM 799 N N . VAL A 1 102 ? -3.379 7.748 10.108 1.00 89.62 102 VAL A N 1
ATOM 800 C CA . VAL A 1 102 ? -4.158 8.895 10.585 1.00 89.62 102 VAL A CA 1
ATOM 801 C C . VAL A 1 102 ? -5.101 8.427 11.691 1.00 89.62 102 VAL A C 1
ATOM 803 O O . VAL A 1 102 ? -5.619 7.309 11.646 1.00 89.62 102 VAL A O 1
ATOM 806 N N . LYS A 1 103 ? -5.321 9.290 12.685 1.00 88.00 103 LYS A N 1
ATOM 807 C CA . LYS A 1 103 ? -6.364 9.134 13.703 1.00 88.00 103 LYS A CA 1
ATOM 808 C C . LYS A 1 103 ? -7.498 10.108 13.393 1.00 88.00 103 LYS A C 1
ATOM 810 O O . LYS A 1 103 ? -7.247 11.234 12.974 1.00 88.00 103 LYS A O 1
ATOM 815 N N . THR A 1 104 ? -8.729 9.665 13.587 1.00 87.25 104 THR A N 1
ATOM 816 C CA . THR A 1 104 ? -9.941 10.455 13.365 1.00 87.25 104 THR A CA 1
ATOM 817 C C . THR A 1 104 ? -10.961 10.109 14.441 1.00 87.25 104 THR A C 1
ATOM 819 O O . THR A 1 104 ? -10.925 9.002 14.984 1.00 87.25 104 THR A O 1
ATOM 822 N N . ASP A 1 105 ? -11.861 11.044 14.724 1.00 87.62 105 ASP A N 1
ATOM 823 C CA . ASP A 1 105 ? -12.971 10.854 15.660 1.00 87.62 105 ASP A CA 1
ATOM 824 C C . ASP A 1 105 ? -14.198 10.205 14.993 1.00 87.62 105 ASP A C 1
ATOM 826 O O . ASP A 1 105 ? -15.212 9.977 15.646 1.00 87.62 105 ASP A O 1
ATOM 830 N N . LEU A 1 106 ? -14.105 9.878 13.697 1.00 89.00 106 LEU A N 1
ATOM 831 C CA . LEU A 1 106 ? -15.144 9.162 12.961 1.00 89.00 106 LEU A CA 1
ATOM 832 C C . LEU A 1 106 ? -15.227 7.690 13.372 1.00 89.00 106 LEU A C 1
ATOM 834 O O . LEU A 1 106 ? -14.218 6.991 13.518 1.00 89.00 106 LEU A O 1
ATOM 838 N N . SER A 1 107 ? -16.454 7.197 13.470 1.00 89.75 107 SER A N 1
ATOM 839 C CA . SER A 1 107 ? -16.779 5.789 13.659 1.00 89.75 107 SER A CA 1
ATOM 840 C C . SER A 1 107 ? -17.092 5.090 12.330 1.00 89.75 107 SER A C 1
ATOM 842 O O . SER A 1 107 ? -17.354 5.712 11.302 1.00 89.75 107 SER A O 1
ATOM 844 N N . VAL A 1 108 ? -17.094 3.755 12.353 1.00 90.06 108 VAL A N 1
ATOM 845 C CA . VAL A 1 108 ? -17.511 2.933 11.203 1.00 90.06 108 VAL A CA 1
ATOM 846 C C . VAL A 1 108 ? -18.979 3.194 10.839 1.00 90.06 108 VAL A C 1
ATOM 848 O O . VAL A 1 108 ? -19.308 3.278 9.657 1.00 90.06 108 VAL A O 1
ATOM 851 N N . SER A 1 109 ? -19.846 3.371 11.840 1.00 90.88 109 SER A N 1
ATOM 852 C CA . SER A 1 109 ? -21.272 3.676 11.661 1.00 90.88 109 SER A CA 1
ATOM 853 C C . SER A 1 109 ? -21.505 5.018 10.971 1.00 90.88 109 SER A C 1
ATOM 855 O O . SER A 1 109 ? -22.382 5.102 10.118 1.00 90.88 109 SER A O 1
ATOM 857 N N . ASP A 1 110 ? -20.668 6.033 11.224 1.00 90.25 110 ASP A N 1
ATOM 858 C CA . ASP A 1 110 ? -20.788 7.341 10.551 1.00 90.25 110 ASP A CA 1
ATOM 859 C C . ASP A 1 110 ? -20.634 7.234 9.023 1.00 90.25 110 ASP A C 1
ATOM 861 O O . ASP A 1 110 ? -21.094 8.102 8.280 1.00 90.25 110 ASP A O 1
ATOM 865 N N . ILE A 1 111 ? -19.988 6.165 8.545 1.00 91.50 111 ILE A N 1
ATOM 866 C CA . ILE A 1 111 ? -19.794 5.882 7.121 1.00 91.50 111 ILE A CA 1
ATOM 867 C C . ILE A 1 111 ? -20.878 4.937 6.600 1.00 91.50 111 ILE A C 1
ATOM 869 O O . ILE A 1 111 ? -21.470 5.208 5.557 1.00 91.50 111 ILE A O 1
ATOM 873 N N . VAL A 1 112 ? -21.111 3.823 7.298 1.00 91.75 112 VAL A N 1
ATOM 874 C CA . VAL A 1 112 ? -21.959 2.720 6.815 1.00 91.75 112 VAL A CA 1
ATOM 875 C C . VAL A 1 112 ? -23.450 3.023 6.956 1.00 91.75 112 VAL A C 1
ATOM 877 O O . VAL A 1 112 ? -24.218 2.662 6.067 1.00 91.75 112 VAL A O 1
ATOM 880 N N . ASP A 1 113 ? -23.857 3.714 8.023 1.00 92.75 113 ASP A N 1
ATOM 881 C CA . ASP A 1 113 ? -25.272 4.003 8.300 1.00 92.75 113 ASP A CA 1
ATOM 882 C C . ASP A 1 113 ? -25.749 5.293 7.616 1.00 92.75 113 ASP A C 1
ATOM 884 O O . ASP A 1 113 ? -26.936 5.633 7.633 1.00 92.75 113 ASP A O 1
ATOM 888 N N . SER A 1 114 ? -24.831 6.031 6.988 1.00 90.81 114 SER A N 1
ATOM 889 C CA . SER A 1 114 ? -25.171 7.223 6.223 1.00 90.81 114 SER A CA 1
ATOM 890 C C . SER A 1 114 ? -25.977 6.860 4.975 1.00 90.81 114 SER A C 1
ATOM 892 O O . SER A 1 114 ? -25.621 5.975 4.199 1.00 90.81 114 SER A O 1
ATOM 894 N N . LYS A 1 115 ? -27.045 7.624 4.716 1.00 92.62 115 LYS A N 1
ATOM 895 C CA . LYS A 1 115 ? -27.891 7.470 3.520 1.00 92.62 115 LYS A CA 1
ATOM 896 C C . LYS A 1 115 ? -27.111 7.629 2.204 1.00 92.62 115 LYS A C 1
ATOM 898 O O . LYS A 1 115 ? -27.500 7.060 1.187 1.00 92.62 115 LYS A O 1
ATOM 903 N N . TYR A 1 116 ? -26.044 8.425 2.216 1.00 91.50 116 TYR A N 1
ATOM 904 C CA . TYR A 1 116 ? -25.164 8.672 1.072 1.00 91.50 116 TYR A CA 1
ATOM 905 C C . TYR A 1 116 ? -23.706 8.490 1.484 1.00 91.50 116 TYR A C 1
ATOM 907 O O . TYR A 1 116 ? -23.388 8.637 2.661 1.00 91.50 116 TYR A O 1
ATOM 915 N N . VAL A 1 117 ? -22.808 8.248 0.521 1.00 86.88 117 VAL A N 1
ATOM 916 C CA . VAL A 1 117 ? -21.364 8.184 0.797 1.00 86.88 117 VAL A CA 1
ATOM 917 C C . VAL A 1 117 ? -20.898 9.536 1.353 1.00 86.88 117 VAL A C 1
ATOM 919 O O . VAL A 1 117 ? -20.972 10.535 0.631 1.00 86.88 117 VAL A O 1
ATOM 922 N N . PRO A 1 118 ? -20.429 9.607 2.612 1.00 90.06 118 PRO A N 1
ATOM 923 C CA . PRO A 1 118 ? -19.994 10.870 3.193 1.00 90.06 118 PRO A CA 1
ATOM 924 C C . PRO A 1 118 ? -18.788 11.447 2.445 1.00 90.06 118 PRO A C 1
ATOM 926 O O . PRO A 1 118 ? -17.860 10.716 2.100 1.00 90.06 118 PRO A O 1
ATOM 929 N N . LEU A 1 119 ? -18.747 12.771 2.258 1.00 88.62 119 LEU A N 1
ATOM 930 C CA . LEU A 1 119 ? -17.651 13.446 1.540 1.00 88.62 119 LEU A CA 1
ATOM 931 C C . LEU A 1 119 ? -16.271 13.172 2.154 1.00 88.62 119 LEU A C 1
ATOM 933 O O . LEU A 1 119 ? -15.274 13.117 1.440 1.00 88.62 119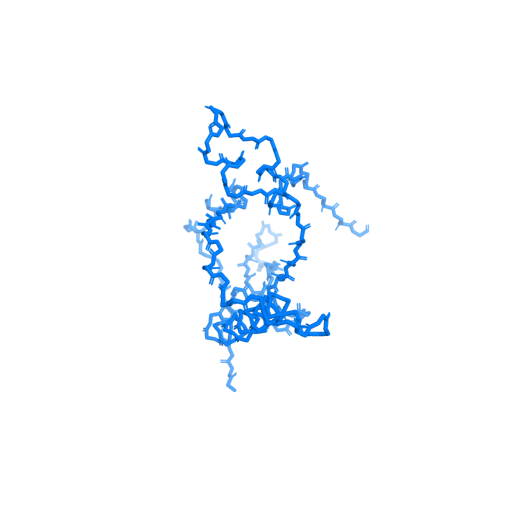 LEU A O 1
ATOM 937 N N . VAL A 1 120 ? -16.211 12.935 3.466 1.00 87.88 120 VAL A N 1
ATOM 938 C CA . VAL A 1 120 ? -14.958 12.612 4.159 1.00 87.88 120 VAL A CA 1
ATOM 939 C C . VAL A 1 120 ? -14.300 11.327 3.646 1.00 87.88 120 VAL A C 1
ATOM 941 O O . VAL A 1 120 ? -13.078 11.221 3.697 1.00 87.88 120 VAL A O 1
ATOM 944 N N . VAL A 1 121 ? -15.061 10.396 3.055 1.00 88.44 121 VAL A N 1
ATOM 945 C CA . VAL A 1 121 ? -14.514 9.167 2.455 1.00 88.44 121 VAL A CA 1
ATOM 946 C C . VAL A 1 121 ? -13.539 9.483 1.318 1.00 88.44 121 VAL A C 1
ATOM 948 O O . VAL A 1 121 ? -12.554 8.770 1.145 1.00 88.44 121 VAL A O 1
ATOM 951 N N . GLN A 1 122 ? -13.749 10.580 0.582 1.00 87.25 122 GLN A N 1
ATOM 952 C CA . GLN A 1 122 ? -12.818 11.009 -0.469 1.00 87.25 122 GLN A CA 1
ATOM 953 C C . GLN A 1 122 ? -11.450 11.387 0.114 1.00 87.25 122 GLN A C 1
ATOM 955 O O . GLN A 1 122 ? -10.421 11.071 -0.475 1.00 87.25 122 GLN A O 1
ATOM 960 N N . SER A 1 123 ? -11.423 11.986 1.309 1.00 87.38 123 SER A N 1
ATOM 961 C CA . SER A 1 123 ? -10.179 12.393 1.977 1.00 87.38 123 SER A CA 1
ATOM 962 C C . SER A 1 123 ? -9.332 11.223 2.489 1.00 87.38 123 SER A C 1
ATOM 964 O O . SER A 1 123 ? -8.167 11.421 2.825 1.00 87.38 123 SER A O 1
ATOM 966 N N . PHE A 1 124 ? -9.879 10.001 2.525 1.00 86.81 124 PHE A N 1
ATOM 967 C CA . PHE A 1 124 ? -9.125 8.808 2.926 1.00 86.81 124 PHE A CA 1
ATOM 968 C C . PHE A 1 124 ? -8.092 8.380 1.879 1.00 86.81 124 PHE A C 1
ATOM 970 O O . PHE A 1 124 ? -7.182 7.615 2.199 1.00 86.81 124 PHE A O 1
ATOM 977 N N . PHE A 1 125 ? -8.210 8.869 0.642 1.00 85.94 125 PHE A N 1
ATOM 978 C CA . PHE A 1 125 ? -7.300 8.538 -0.444 1.00 85.94 125 PHE A CA 1
ATOM 979 C C . PHE A 1 125 ? -6.405 9.725 -0.779 1.00 85.94 125 PHE A C 1
ATOM 981 O O . PHE A 1 125 ? -6.877 10.780 -1.186 1.00 85.94 125 PHE A O 1
ATOM 988 N N . ASP A 1 126 ? -5.093 9.540 -0.676 1.00 76.75 126 ASP A N 1
ATOM 989 C CA . ASP A 1 126 ? -4.104 10.604 -0.910 1.00 76.75 126 ASP A CA 1
ATOM 990 C C . ASP A 1 126 ? -4.193 11.213 -2.327 1.00 76.75 126 ASP A C 1
ATOM 992 O O . ASP A 1 126 ? -3.989 12.404 -2.541 1.00 76.75 126 ASP A O 1
ATOM 996 N N . HIS A 1 127 ? -4.632 10.415 -3.302 1.00 70.94 127 HIS A N 1
ATOM 997 C CA . HIS A 1 127 ? -4.729 10.818 -4.705 1.00 70.94 127 HIS A CA 1
ATOM 998 C C . HIS A 1 127 ? -6.085 11.453 -5.072 1.00 70.94 127 HIS A C 1
ATOM 1000 O O . HIS A 1 127 ? -6.340 11.688 -6.250 1.00 70.94 127 HIS A O 1
ATOM 1006 N N . HIS A 1 128 ? -6.972 11.749 -4.111 1.00 62.12 128 HIS A N 1
ATOM 1007 C CA . HIS A 1 128 ? -8.278 12.375 -4.395 1.00 62.12 128 HIS A CA 1
ATOM 1008 C C . HIS A 1 128 ? -8.172 13.802 -4.965 1.00 62.12 128 HIS A C 1
ATOM 1010 O O . HIS A 1 128 ? -9.140 14.306 -5.523 1.00 62.12 128 HIS A O 1
ATOM 1016 N N . LYS A 1 129 ? -7.003 14.450 -4.839 1.00 54.06 129 LYS A N 1
ATOM 1017 C CA . LYS A 1 129 ? -6.698 15.765 -5.436 1.00 54.06 129 LYS A CA 1
ATOM 1018 C C . LYS A 1 129 ? -5.795 15.688 -6.665 1.00 54.06 129 LYS A C 1
ATOM 1020 O O . LYS A 1 129 ? -5.384 16.728 -7.170 1.00 54.06 129 LYS A O 1
ATOM 1025 N N . ALA A 1 130 ? -5.464 14.490 -7.146 1.00 45.75 130 ALA A N 1
ATOM 1026 C CA . ALA A 1 130 ? -4.606 14.309 -8.314 1.00 45.75 130 ALA A CA 1
ATOM 1027 C C . ALA A 1 130 ? -5.378 14.534 -9.632 1.00 45.75 130 ALA A C 1
ATOM 1029 O O . ALA A 1 130 ? -5.291 13.735 -10.557 1.00 45.75 130 ALA A O 1
ATOM 1030 N N . GLU A 1 131 ? -6.132 15.631 -9.727 1.00 38.94 131 GLU A N 1
ATOM 1031 C CA . GLU A 1 131 ? -6.516 16.229 -11.006 1.00 38.94 131 GLU A CA 1
A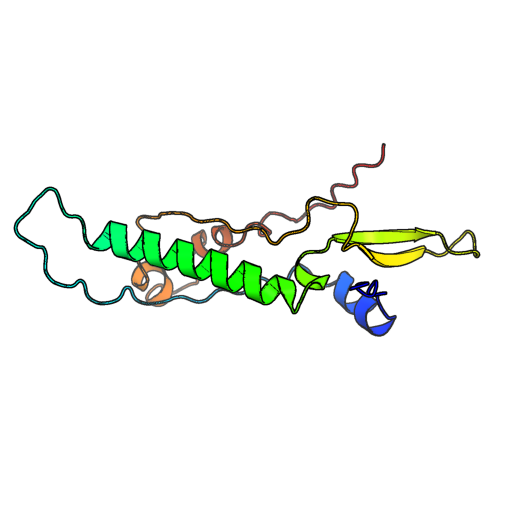TOM 1032 C C . GLU A 1 131 ? -5.467 17.289 -11.343 1.00 38.94 131 GLU A C 1
ATOM 1034 O O . GLU A 1 131 ? -5.607 18.471 -11.040 1.00 38.94 131 GLU A O 1
ATOM 1039 N N . GLY A 1 132 ? -4.342 16.851 -11.899 1.00 32.50 132 GLY A N 1
ATOM 1040 C CA . GLY A 1 132 ? -3.269 17.764 -12.262 1.00 32.50 132 GLY A CA 1
ATOM 1041 C C . GLY A 1 132 ? -1.997 17.020 -12.598 1.00 32.50 132 GLY A C 1
ATOM 1042 O O . GLY A 1 132 ? -1.258 16.589 -11.718 1.00 32.50 132 GLY A O 1
ATOM 1043 N N . ILE A 1 133 ? -1.734 16.888 -13.894 1.00 35.22 133 ILE A N 1
ATOM 1044 C CA . ILE A 1 133 ? -0.404 16.587 -14.409 1.00 35.22 133 ILE A CA 1
ATOM 1045 C C . ILE A 1 133 ? 0.507 17.731 -13.951 1.00 35.22 133 ILE A C 1
ATOM 1047 O O . ILE A 1 133 ? 0.581 18.772 -14.599 1.00 35.22 133 ILE A O 1
ATOM 1051 N N . THR A 1 134 ? 1.213 17.558 -12.837 1.00 27.47 134 THR A N 1
ATOM 1052 C CA . THR A 1 134 ? 2.372 18.399 -12.544 1.00 27.47 134 THR A CA 1
ATOM 1053 C C . THR A 1 134 ? 3.536 17.835 -13.351 1.00 27.47 134 THR A C 1
ATOM 1055 O O . THR A 1 134 ? 4.331 17.038 -12.856 1.00 27.47 134 THR A O 1
ATOM 1058 N N . MET A 1 135 ? 3.623 18.217 -14.629 1.00 28.55 135 MET A N 1
ATOM 1059 C CA . MET A 1 135 ? 4.894 18.156 -15.346 1.00 28.55 135 MET A CA 1
ATOM 1060 C C . MET A 1 135 ? 5.807 19.204 -14.718 1.00 28.55 135 MET A C 1
ATOM 1062 O O . MET A 1 135 ? 5.729 20.383 -15.051 1.00 28.55 135 MET A O 1
ATOM 1066 N N . VAL A 1 136 ? 6.674 18.775 -13.806 1.00 32.97 136 VAL A N 1
ATOM 1067 C CA . VAL A 1 136 ? 7.921 19.503 -13.580 1.00 32.97 136 VAL A CA 1
ATOM 1068 C C . VAL A 1 136 ? 8.914 18.967 -14.606 1.00 32.97 136 VAL A C 1
ATOM 1070 O O . VAL A 1 136 ? 9.474 17.886 -14.449 1.00 32.97 136 VAL A O 1
ATOM 1073 N N . MET A 1 137 ? 9.043 19.703 -15.703 1.00 24.56 137 MET A N 1
ATOM 1074 C CA . MET A 1 137 ? 10.178 19.640 -16.625 1.00 24.56 137 MET A CA 1
ATOM 1075 C C . MET A 1 137 ? 11.105 20.825 -16.276 1.00 24.56 137 MET A C 1
ATOM 1077 O O . MET A 1 137 ? 10.599 21.806 -15.730 1.00 24.56 137 MET A O 1
ATOM 1081 N N . PRO A 1 138 ? 12.426 20.687 -16.490 1.00 39.34 138 PRO A N 1
ATOM 1082 C CA . PRO A 1 138 ? 13.495 21.369 -15.743 1.00 39.34 138 PRO A CA 1
ATOM 1083 C C . PRO A 1 138 ? 13.462 22.899 -15.742 1.00 39.34 138 PRO A C 1
ATOM 1085 O O . PRO A 1 138 ? 13.047 23.494 -16.762 1.00 39.34 138 PRO A O 1
#

pLDDT: mean 77.78, std 16.66, range [24.56, 97.19]

Foldseek 3Di:
DDDDWFWDDPVCVVVVVPPDDDDDDDDADPDDPDDDPPPVDDVVVVVVVVVLVVVVVVQVVVCVVVVLQQFDWDWDQDPPNPDIIIITHSDPDNTGDDDDDDDDPDDPCNQPVDPDGDPVVLVVDPCSVVPDDPPPDD

Organism: NCBI:txid586526

InterPro domains:
  IPR023213 Chloramphenicol acetyltransferase-like domain superfamily [G3DSA:3.30.559.10] (3-134)
  IPR051283 Secondary metabolite acyltransferase [PTHR31896] (9-130)

Radius of gyration: 21.02 Å; chains: 1; bounding box: 48×33×69 Å